Protein AF-A0A811THL6-F1 (afdb_monomer)

Sequence (133 aa):
MNEFARKKFVKDEIEDYAKSMGKSLLENMLEVRKRKGLINFQNWEDCKTAYKKAYRIKVDEIPNLKAGILKSIQKYIALRHKIIYSKYDMTVLNFDKVPPEVPIFVNKEFIEQARDDFIEFMEKLHRETEAVG

Foldseek 3Di:
DDPVVVVVVVLVVLVVVCVVVVHDSVVSVVVVCVVVVHQDPLDPVSVQVVCCVPQVDRLVCQPPQPPCLVVLQNVCSVQVVVLVPVPDQARFSPPPDPPDDDTDTPHPVSVVVSVVSVVSSVVSSVVSRVVRD

Mean predicted aligned error: 11.58 Å

pLDDT: mean 77.55, std 12.77, range [44.12, 95.06]

Solvent-accessible surface area (backbone atoms only — not comparable to full-atom values): 7880 Å² total; per-residue (Å²): 133,57,72,68,61,50,55,50,52,56,50,53,52,45,45,52,56,7,62,78,66,78,42,53,55,67,60,40,54,50,50,56,32,52,75,71,71,47,75,47,79,80,37,72,67,44,38,39,51,47,39,35,71,77,62,68,38,55,73,92,65,57,77,94,59,64,88,61,41,71,62,49,53,54,50,47,55,75,40,41,67,54,61,73,67,48,88,52,77,73,36,60,69,51,80,86,47,84,78,80,60,84,81,43,60,47,35,72,68,51,52,53,49,52,51,52,45,49,52,55,52,50,54,48,53,47,52,59,51,60,77,67,107

Radius of gyration: 18.46 Å; Cα contacts (8 Å, |Δi|>4): 98; chains: 1; bounding box: 40×52×37 Å

Secondary structure (DSSP, 8-state):
--HHHHHHHHHHHHHHHHHHTT--HHHHHHHHHHHTT---TTSHHHHHHHHHHHH---GGG-TTPPTTHHHHHHHHHHHHHHHHT--STTEETTTT-SS-PPP-EE-HHHHHHHHHHHHHHHHHHHHHHHTT-

Organism: NCBI:txid2608793

Structure (mmCIF, N/CA/C/O backbone):
data_AF-A0A811THL6-F1
#
_entry.id   AF-A0A811THL6-F1
#
loop_
_atom_site.group_PDB
_atom_site.id
_atom_site.type_symbol
_atom_site.label_atom_id
_atom_site.label_alt_id
_atom_site.label_comp_id
_atom_site.label_asym_id
_atom_site.label_entity_id
_atom_site.label_seq_id
_atom_site.pdbx_PDB_ins_code
_atom_site.Cartn_x
_atom_site.Cartn_y
_atom_site.Cartn_z
_atom_site.occupancy
_atom_site.B_iso_or_equiv
_atom_site.auth_seq_id
_atom_site.auth_comp_id
_atom_site.auth_asym_id
_atom_site.auth_atom_id
_atom_site.pdbx_PDB_model_num
ATOM 1 N N . MET A 1 1 ? 1.009 37.546 -13.304 1.00 55.75 1 MET A N 1
ATOM 2 C CA . MET A 1 1 ? 1.705 36.345 -13.826 1.00 55.75 1 MET A CA 1
ATOM 3 C C . MET A 1 1 ? 0.647 35.276 -14.068 1.00 55.75 1 MET A C 1
ATOM 5 O O . MET A 1 1 ? -0.096 35.003 -13.133 1.00 55.75 1 MET A O 1
ATOM 9 N N . ASN A 1 2 ? 0.487 34.759 -15.292 1.00 65.44 2 ASN A N 1
ATOM 10 C CA . ASN A 1 2 ? -0.573 33.773 -15.561 1.00 65.44 2 ASN A CA 1
ATOM 11 C C . ASN A 1 2 ? -0.223 32.394 -14.958 1.00 65.44 2 ASN A C 1
ATOM 13 O O . ASN A 1 2 ? 0.938 32.114 -14.646 1.00 65.44 2 ASN A O 1
ATOM 17 N N . GLU A 1 3 ? -1.227 31.534 -14.786 1.00 48.00 3 GLU A N 1
ATOM 18 C CA . GLU A 1 3 ? -1.086 30.218 -14.147 1.00 48.00 3 GLU A CA 1
ATOM 19 C C . GLU A 1 3 ? -0.081 29.291 -14.862 1.00 48.00 3 GLU A C 1
ATOM 21 O O . GLU A 1 3 ? 0.667 28.558 -14.211 1.00 48.00 3 GLU A O 1
ATOM 26 N N . PHE A 1 4 ? 0.000 29.365 -16.193 1.00 44.12 4 PHE A N 1
ATOM 27 C CA . PHE A 1 4 ? 0.928 28.577 -17.009 1.00 44.12 4 PHE A CA 1
ATOM 28 C C . PHE A 1 4 ? 2.383 29.017 -16.825 1.00 44.12 4 PHE A C 1
ATOM 30 O O . PHE A 1 4 ? 3.269 28.173 -16.690 1.00 44.12 4 PHE A O 1
ATOM 37 N N . ALA A 1 5 ? 2.630 30.325 -16.741 1.00 47.69 5 ALA A N 1
ATOM 38 C CA . ALA A 1 5 ? 3.953 30.872 -16.454 1.00 47.69 5 ALA A CA 1
ATOM 39 C C . ALA A 1 5 ? 4.428 30.473 -15.048 1.00 47.69 5 ALA A C 1
ATOM 41 O O . ALA A 1 5 ? 5.587 30.111 -14.863 1.00 47.69 5 ALA A O 1
ATOM 42 N N . ARG A 1 6 ? 3.509 30.445 -14.072 1.00 54.81 6 ARG A N 1
ATOM 43 C CA . ARG A 1 6 ? 3.804 30.014 -12.698 1.00 54.81 6 ARG A CA 1
ATOM 44 C C . ARG A 1 6 ? 4.117 28.516 -12.611 1.00 54.81 6 ARG A C 1
ATOM 46 O O . ARG A 1 6 ? 5.076 28.144 -11.942 1.00 54.81 6 ARG A O 1
ATOM 53 N N . LYS A 1 7 ? 3.351 27.658 -13.302 1.00 59.31 7 LYS A N 1
ATOM 54 C CA . LYS A 1 7 ? 3.608 26.203 -13.366 1.00 59.31 7 LYS A CA 1
ATOM 55 C C . LYS A 1 7 ? 4.955 25.879 -14.014 1.00 59.31 7 LYS A C 1
ATOM 57 O O . LYS A 1 7 ? 5.640 24.981 -13.536 1.00 59.31 7 LYS A O 1
ATOM 62 N N . LYS A 1 8 ? 5.339 26.615 -15.063 1.00 65.06 8 LYS A N 1
ATOM 63 C CA . LYS A 1 8 ? 6.641 26.458 -15.726 1.00 65.06 8 LYS A CA 1
ATOM 64 C C . LYS A 1 8 ? 7.796 26.847 -14.798 1.00 65.06 8 LYS A C 1
ATOM 66 O O . LYS A 1 8 ? 8.700 26.050 -14.607 1.00 65.06 8 LYS A O 1
ATOM 71 N N . PHE A 1 9 ? 7.688 27.993 -14.127 1.00 64.25 9 PHE A N 1
ATOM 72 C CA . PHE A 1 9 ? 8.714 28.471 -13.196 1.00 64.25 9 PHE A CA 1
ATOM 73 C C . PHE A 1 9 ? 8.957 27.502 -12.029 1.00 64.25 9 PHE A C 1
ATOM 75 O O . PHE A 1 9 ? 10.093 27.174 -11.716 1.00 64.25 9 PHE A O 1
ATOM 82 N N . VAL A 1 10 ? 7.879 26.975 -11.434 1.00 65.19 10 VAL A N 1
ATOM 83 C CA . VAL A 1 10 ? 7.979 25.975 -10.356 1.00 65.19 10 VAL A CA 1
ATOM 84 C C . VAL A 1 10 ? 8.615 24.677 -10.856 1.00 65.19 10 VAL A C 1
ATOM 86 O O . VAL A 1 10 ? 9.349 24.033 -10.116 1.00 65.19 10 VAL A O 1
ATOM 89 N N . LYS A 1 11 ? 8.337 24.266 -12.097 1.00 71.06 11 LYS A N 1
ATOM 90 C CA . LYS A 1 11 ? 8.941 23.065 -12.681 1.00 71.06 11 LYS A CA 1
ATOM 91 C C . LYS A 1 11 ? 10.451 23.241 -12.870 1.00 71.06 11 LYS A C 1
ATOM 93 O O . LYS A 1 11 ? 11.203 22.370 -12.444 1.00 71.06 11 LYS A O 1
ATOM 98 N N . ASP A 1 12 ? 10.860 24.366 -13.449 1.00 75.56 12 ASP A N 1
ATOM 99 C CA . ASP A 1 12 ? 12.264 24.672 -13.735 1.00 75.56 12 ASP A CA 1
ATOM 100 C C . ASP A 1 12 ? 13.078 24.785 -12.424 1.00 75.56 12 ASP A C 1
ATOM 102 O O . ASP A 1 12 ? 14.153 24.202 -12.303 1.00 75.56 12 ASP A O 1
ATOM 106 N N . GLU A 1 13 ? 12.510 25.400 -11.380 1.00 71.75 13 GLU A N 1
ATOM 107 C CA . GLU A 1 13 ? 13.134 25.516 -10.050 1.00 71.75 13 GLU A CA 1
ATOM 108 C C . GLU A 1 13 ? 13.340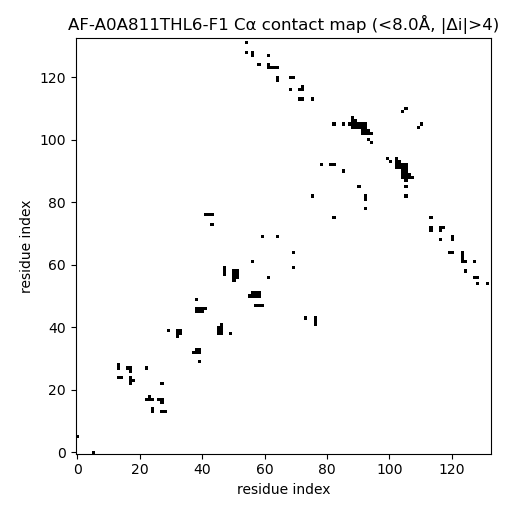 24.148 -9.364 1.00 71.75 13 GLU A C 1
ATOM 110 O O . GLU A 1 13 ? 14.370 23.898 -8.732 1.00 71.75 13 GLU A O 1
ATOM 115 N N . ILE A 1 14 ? 12.384 23.222 -9.512 1.00 65.69 14 ILE A N 1
ATOM 116 C CA . ILE A 1 14 ? 12.504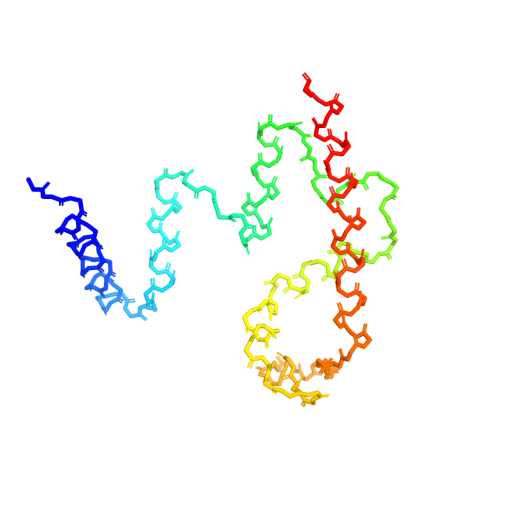 21.858 -8.974 1.00 65.69 14 ILE A CA 1
ATOM 117 C C . ILE A 1 14 ? 13.535 21.045 -9.776 1.00 65.69 14 ILE A C 1
ATOM 119 O O . ILE A 1 14 ? 14.273 20.253 -9.183 1.00 65.69 14 ILE A O 1
ATOM 123 N N . GLU A 1 15 ? 13.599 21.229 -11.099 1.00 72.62 15 GLU A N 1
ATOM 124 C CA . GLU A 1 15 ? 14.595 20.587 -11.969 1.00 72.62 15 GLU A CA 1
ATOM 125 C C . GLU A 1 15 ? 16.021 21.044 -11.639 1.00 72.62 15 GLU A C 1
ATOM 127 O O . GLU A 1 15 ? 16.917 20.202 -11.515 1.00 72.62 15 GLU A O 1
ATOM 132 N N . ASP A 1 16 ? 16.232 22.341 -11.417 1.00 76.25 16 ASP A N 1
ATOM 133 C CA . ASP A 1 16 ? 17.548 22.885 -11.070 1.00 76.25 16 ASP A CA 1
ATOM 134 C C . ASP A 1 16 ? 17.995 22.457 -9.668 1.00 76.25 16 ASP A C 1
ATOM 136 O O . ASP A 1 16 ? 19.135 22.015 -9.490 1.00 76.25 16 ASP A O 1
ATOM 140 N N . TYR A 1 17 ? 17.081 22.451 -8.691 1.00 66.25 17 TYR A N 1
ATOM 141 C CA . TYR A 1 17 ? 17.363 21.896 -7.363 1.00 66.25 17 TYR A CA 1
ATOM 142 C C . TYR A 1 17 ? 17.647 20.381 -7.418 1.00 66.25 17 TYR A C 1
ATOM 144 O O . TYR A 1 17 ? 18.361 19.843 -6.572 1.00 66.25 17 TYR A O 1
ATOM 152 N N . ALA A 1 18 ? 17.079 19.651 -8.391 1.00 68.62 18 ALA A N 1
ATOM 153 C CA . ALA A 1 18 ? 17.280 18.198 -8.526 1.00 68.62 18 ALA A CA 1
ATOM 154 C C . ALA A 1 18 ? 18.669 17.896 -9.067 1.00 68.62 18 ALA A C 1
ATOM 156 O O . ALA A 1 18 ? 19.393 17.076 -8.495 1.00 68.62 18 ALA A O 1
ATOM 157 N N . LYS A 1 19 ? 19.078 18.655 -10.087 1.00 75.06 19 LYS A N 1
ATOM 158 C CA . LYS A 1 19 ? 20.437 18.622 -10.625 1.00 75.06 19 LYS A CA 1
ATOM 159 C C . LYS A 1 19 ? 21.476 18.991 -9.567 1.00 75.06 19 LYS A C 1
ATOM 161 O O . LYS A 1 19 ? 22.471 18.282 -9.455 1.00 75.06 19 LYS A O 1
ATOM 166 N N . SER A 1 20 ? 21.238 20.026 -8.751 1.00 78.06 20 SER A N 1
ATOM 167 C CA . SER A 1 20 ? 22.200 20.444 -7.717 1.00 78.06 20 SER A CA 1
ATOM 168 C C . SER A 1 20 ? 22.379 19.420 -6.590 1.00 78.06 20 SER A C 1
ATOM 170 O O . SER A 1 20 ? 23.413 19.411 -5.930 1.00 78.06 20 SER A O 1
ATOM 172 N N . MET A 1 21 ? 21.382 18.561 -6.361 1.00 69.94 21 MET A N 1
ATOM 173 C CA . MET A 1 21 ? 21.394 17.528 -5.318 1.00 69.94 21 MET A CA 1
ATOM 174 C C . MET A 1 21 ? 21.743 16.128 -5.851 1.00 69.94 21 MET A C 1
ATOM 176 O O . MET A 1 21 ? 21.750 15.177 -5.071 1.00 69.94 21 MET A O 1
ATOM 180 N N . GLY A 1 22 ? 21.981 15.977 -7.162 1.00 75.69 22 GLY A N 1
ATOM 181 C CA . GLY A 1 22 ? 22.213 14.675 -7.802 1.00 75.69 22 GLY A CA 1
ATOM 182 C C . GLY A 1 22 ? 21.015 13.718 -7.727 1.00 75.69 22 GLY A C 1
ATOM 183 O O . GLY A 1 22 ? 21.195 12.506 -7.814 1.00 75.69 22 GLY A O 1
ATOM 184 N N . LYS A 1 23 ? 19.801 14.245 -7.527 1.00 71.50 23 LYS A N 1
ATOM 185 C CA . LYS A 1 23 ? 18.559 13.471 -7.374 1.00 71.50 23 LYS A CA 1
ATOM 186 C C . LYS A 1 23 ? 17.723 13.544 -8.644 1.00 71.50 23 LYS A C 1
ATOM 188 O O . LYS A 1 23 ? 17.779 14.520 -9.390 1.00 71.50 23 LYS A O 1
ATOM 193 N N . SER A 1 24 ? 16.892 12.535 -8.880 1.00 75.75 24 SER A N 1
ATOM 194 C CA . SER A 1 24 ? 15.900 12.600 -9.952 1.00 75.75 24 SER A CA 1
ATOM 195 C C . SER A 1 24 ? 14.837 13.668 -9.659 1.00 75.75 24 SER A C 1
ATOM 197 O O . SER A 1 24 ? 14.511 13.964 -8.505 1.00 75.75 24 SER A O 1
ATOM 199 N N . LEU A 1 25 ? 14.231 14.217 -10.717 1.00 71.81 25 LEU A N 1
ATOM 200 C CA . LEU A 1 25 ? 13.132 15.186 -10.610 1.00 71.81 25 LEU A CA 1
ATOM 201 C C . LEU A 1 25 ? 11.993 14.674 -9.707 1.00 71.81 25 LEU A C 1
ATOM 203 O O . LEU A 1 25 ? 11.409 15.429 -8.929 1.00 71.81 25 LEU A O 1
ATOM 207 N N . LEU A 1 26 ? 11.698 13.373 -9.788 1.00 67.94 26 LEU A N 1
ATOM 208 C CA . LEU A 1 26 ? 10.666 12.721 -8.986 1.00 67.94 26 LEU A CA 1
ATOM 209 C C . LEU A 1 26 ? 11.013 12.717 -7.493 1.00 67.94 26 LEU A C 1
ATOM 211 O O . LEU A 1 26 ? 10.164 13.067 -6.675 1.00 67.94 26 LEU A O 1
ATOM 215 N N . GLU A 1 27 ? 12.242 12.348 -7.131 1.00 65.38 27 GLU A N 1
ATOM 216 C CA . GLU A 1 27 ? 12.694 12.346 -5.733 1.00 65.38 27 GLU A CA 1
ATOM 217 C C . GLU A 1 27 ? 12.623 13.743 -5.126 1.00 65.38 27 GLU A C 1
ATOM 219 O O . GLU A 1 27 ? 12.148 13.914 -4.002 1.00 65.38 27 GLU A O 1
ATOM 224 N N . ASN A 1 28 ? 13.006 14.755 -5.899 1.00 69.06 28 ASN A N 1
ATOM 225 C CA . ASN A 1 28 ? 12.987 16.124 -5.417 1.00 69.06 28 ASN A CA 1
ATOM 226 C C . ASN A 1 28 ? 11.565 16.684 -5.268 1.00 69.06 28 ASN A C 1
ATOM 228 O O . ASN A 1 28 ? 11.256 17.337 -4.271 1.00 69.06 28 ASN A O 1
ATOM 232 N N . MET A 1 29 ? 10.653 16.354 -6.192 1.00 66.38 29 MET A N 1
ATOM 233 C CA . MET A 1 29 ? 9.225 16.664 -6.033 1.00 66.38 29 MET A CA 1
ATOM 234 C C . MET A 1 29 ? 8.632 16.040 -4.763 1.00 66.38 29 MET A C 1
ATOM 236 O O . MET A 1 29 ? 7.808 16.666 -4.091 1.00 66.38 29 MET A O 1
ATOM 240 N N . LEU A 1 30 ? 9.039 14.815 -4.420 1.00 66.31 30 LEU A N 1
ATOM 241 C CA . LEU A 1 30 ? 8.603 14.148 -3.193 1.00 66.31 30 LEU A CA 1
ATOM 242 C C . LEU A 1 30 ? 9.160 14.839 -1.942 1.00 66.31 30 LEU A C 1
ATOM 244 O O . LEU A 1 30 ? 8.430 15.008 -0.965 1.00 66.31 30 LEU A O 1
ATOM 248 N N . GLU A 1 31 ? 10.414 15.287 -1.974 1.00 66.00 31 GLU A N 1
ATOM 249 C CA . GLU A 1 31 ? 11.040 16.001 -0.858 1.00 66.00 31 GLU A CA 1
ATOM 250 C C . GLU A 1 31 ? 10.388 17.370 -0.609 1.00 66.00 31 GLU A C 1
ATOM 252 O O . GLU A 1 31 ? 10.033 17.700 0.527 1.00 66.00 31 GLU A O 1
ATOM 257 N N . VAL A 1 32 ? 10.125 18.134 -1.675 1.00 67.25 32 VAL A N 1
ATOM 258 C CA . VAL A 1 32 ? 9.397 19.411 -1.599 1.00 67.25 32 VAL A CA 1
ATOM 259 C C . VAL A 1 32 ? 7.981 19.210 -1.049 1.00 67.25 32 VAL A C 1
ATOM 261 O O . VAL A 1 32 ? 7.522 20.005 -0.227 1.00 67.25 32 VAL A O 1
ATOM 264 N N . ARG A 1 33 ? 7.288 18.134 -1.450 1.00 65.50 33 ARG A N 1
ATOM 265 C CA . ARG A 1 33 ? 5.968 17.783 -0.896 1.00 65.50 33 ARG A CA 1
ATOM 266 C C . ARG A 1 33 ? 6.035 17.499 0.602 1.00 65.50 33 ARG A C 1
ATOM 268 O O . ARG A 1 33 ? 5.252 18.088 1.347 1.00 65.50 33 ARG A O 1
ATOM 275 N N . LYS A 1 34 ? 7.000 16.686 1.047 1.00 65.94 34 LYS A N 1
ATOM 276 C CA . LYS A 1 34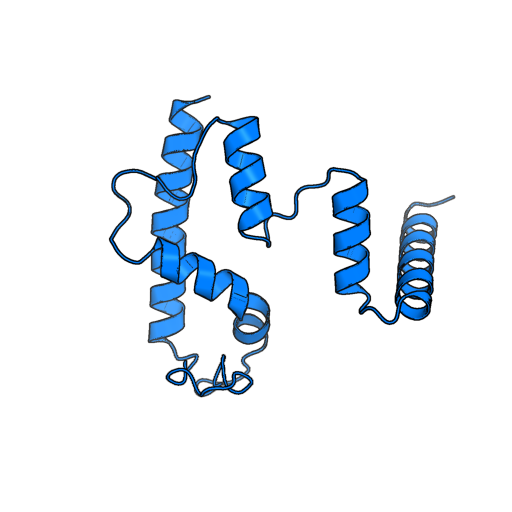 ? 7.200 16.377 2.473 1.00 65.94 34 LYS A CA 1
ATOM 277 C C . LYS A 1 34 ? 7.439 17.636 3.307 1.00 65.94 34 LYS A C 1
ATOM 279 O O . LYS A 1 34 ? 6.797 17.797 4.341 1.00 65.94 34 LYS A O 1
ATOM 284 N N . ARG A 1 35 ? 8.282 18.566 2.837 1.00 67.06 35 ARG A N 1
ATOM 285 C CA . ARG A 1 35 ? 8.539 19.846 3.533 1.00 67.06 35 ARG A CA 1
ATOM 286 C C . ARG A 1 35 ? 7.288 20.719 3.670 1.00 67.06 35 ARG A C 1
ATOM 288 O O . ARG A 1 35 ? 7.154 21.430 4.657 1.00 67.06 35 ARG A O 1
ATOM 295 N N . LYS A 1 36 ? 6.360 20.647 2.712 1.00 68.56 36 LYS A N 1
ATOM 296 C CA . LYS A 1 36 ? 5.079 21.376 2.746 1.00 68.56 36 LYS A CA 1
ATOM 297 C C . LYS A 1 36 ? 3.978 20.658 3.539 1.00 68.56 36 LYS A C 1
ATOM 299 O O . LYS A 1 36 ? 2.844 21.122 3.533 1.00 68.56 36 LYS A O 1
ATOM 304 N N . GLY A 1 37 ? 4.279 19.525 4.180 1.00 63.72 37 GLY A N 1
ATOM 305 C CA . GLY A 1 37 ? 3.277 18.705 4.868 1.00 63.72 37 GLY A CA 1
ATOM 306 C C . GLY A 1 37 ? 2.279 18.030 3.921 1.00 63.72 37 GLY A C 1
ATOM 307 O O . GLY A 1 37 ? 1.229 17.570 4.365 1.00 63.72 37 GLY A O 1
ATOM 308 N N . LEU A 1 38 ? 2.583 17.967 2.620 1.00 73.81 38 LEU A N 1
ATOM 309 C CA . LEU A 1 38 ? 1.730 17.313 1.636 1.00 73.81 38 LEU A CA 1
ATOM 310 C C . LEU A 1 38 ? 1.947 15.800 1.705 1.00 73.81 38 LEU A C 1
ATOM 312 O O . LEU A 1 38 ? 3.056 15.310 1.487 1.00 73.81 38 LEU A O 1
ATOM 316 N N . ILE A 1 39 ? 0.869 15.068 1.979 1.00 75.94 39 ILE A N 1
ATOM 317 C CA . ILE A 1 39 ? 0.864 13.604 2.043 1.00 75.94 39 ILE A CA 1
ATOM 318 C C . ILE A 1 39 ? 0.990 13.029 0.627 1.00 75.94 39 ILE A C 1
ATOM 320 O O . ILE A 1 39 ? 0.241 13.406 -0.277 1.00 75.94 39 ILE A O 1
ATOM 324 N N . ASN A 1 40 ? 1.912 12.085 0.428 1.00 80.81 40 ASN A N 1
ATOM 325 C CA . ASN A 1 40 ? 1.987 11.307 -0.803 1.00 80.81 40 ASN A CA 1
ATOM 326 C C . ASN A 1 40 ? 1.226 9.982 -0.657 1.00 80.81 40 ASN A C 1
ATOM 328 O O . ASN A 1 40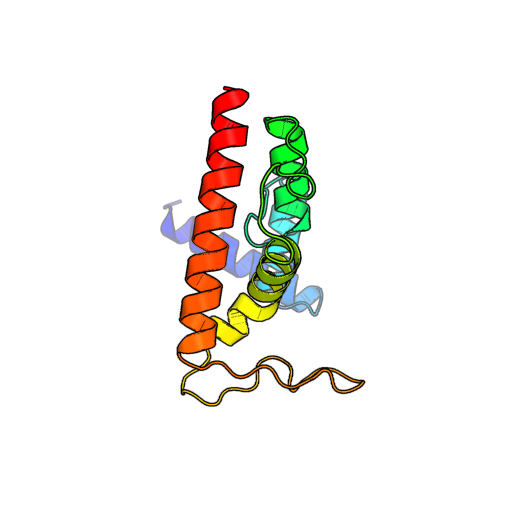 ? 1.776 8.997 -0.172 1.00 80.81 40 ASN A O 1
ATOM 332 N N . PHE A 1 41 ? 0.001 9.917 -1.179 1.00 79.50 41 PHE A N 1
ATOM 333 C CA . PHE A 1 41 ? -0.806 8.691 -1.140 1.00 79.50 41 PHE A CA 1
ATOM 334 C C . PHE A 1 41 ? -0.270 7.534 -2.007 1.00 79.50 41 PHE A C 1
ATOM 336 O O . PHE A 1 41 ? -0.789 6.427 -1.968 1.00 79.50 41 PHE A O 1
ATOM 343 N N . GLN A 1 42 ? 0.796 7.753 -2.784 1.00 79.62 42 GLN A N 1
ATOM 344 C CA . GLN A 1 42 ? 1.504 6.669 -3.476 1.00 79.62 42 GLN A CA 1
ATOM 345 C C . GLN A 1 42 ? 2.612 6.037 -2.621 1.00 79.62 42 GLN A C 1
ATOM 347 O O . GLN A 1 42 ? 3.287 5.114 -3.078 1.00 79.62 42 GLN A O 1
ATOM 352 N N . ASN A 1 43 ? 2.870 6.567 -1.423 1.00 85.06 43 ASN A N 1
ATOM 353 C CA . ASN A 1 43 ? 3.804 6.001 -0.463 1.00 85.06 43 ASN A CA 1
ATOM 354 C C . ASN A 1 43 ? 3.017 5.361 0.687 1.00 85.06 43 ASN A C 1
ATOM 356 O O . ASN A 1 43 ? 2.150 5.990 1.291 1.00 85.06 43 ASN A O 1
ATOM 360 N N . TRP A 1 44 ? 3.334 4.101 0.981 1.00 88.56 44 TRP A N 1
ATOM 361 C CA . TRP A 1 44 ? 2.635 3.319 1.997 1.00 88.56 44 TRP A CA 1
ATOM 362 C C . TRP A 1 44 ? 2.742 3.923 3.407 1.00 88.56 44 TRP A C 1
ATOM 364 O O . TRP A 1 44 ? 1.747 4.014 4.123 1.00 88.56 44 TRP A O 1
ATOM 374 N N . GLU A 1 45 ? 3.929 4.385 3.801 1.00 88.00 45 GLU A N 1
ATOM 375 C CA . GLU A 1 45 ? 4.165 4.975 5.125 1.00 88.00 45 GLU A CA 1
ATOM 376 C C . GLU A 1 45 ? 3.451 6.321 5.290 1.00 88.00 45 GLU A C 1
ATOM 378 O O . GLU A 1 45 ? 2.843 6.586 6.334 1.00 88.00 45 GLU A O 1
ATOM 383 N N . ASP A 1 46 ? 3.460 7.147 4.243 1.00 86.31 46 ASP A N 1
ATOM 384 C CA . ASP A 1 46 ? 2.734 8.418 4.232 1.00 86.31 46 ASP A CA 1
ATOM 385 C C . ASP A 1 46 ? 1.215 8.172 4.319 1.00 86.31 46 ASP A C 1
ATOM 387 O O . ASP A 1 46 ? 0.536 8.856 5.087 1.00 86.31 46 ASP A O 1
ATOM 391 N N . CYS A 1 47 ? 0.683 7.153 3.624 1.00 87.75 47 CYS A N 1
ATOM 392 C CA . CYS A 1 47 ? -0.723 6.741 3.751 1.00 87.75 47 CYS A CA 1
ATOM 393 C C . CYS A 1 47 ? -1.070 6.331 5.181 1.00 87.75 47 CYS A C 1
ATOM 395 O O . CYS A 1 47 ? -2.005 6.880 5.762 1.00 87.75 47 CYS A O 1
ATOM 397 N N . LYS A 1 48 ? -0.307 5.402 5.774 1.00 90.75 48 LYS A N 1
ATOM 398 C CA . LYS A 1 48 ? -0.523 4.969 7.165 1.00 90.75 48 LYS A CA 1
ATOM 399 C C . LYS A 1 48 ? -0.544 6.158 8.117 1.00 90.75 48 LYS A C 1
ATOM 401 O O . LYS A 1 48 ? -1.429 6.271 8.961 1.00 90.75 48 LYS A O 1
ATOM 406 N N . THR A 1 49 ? 0.422 7.060 7.958 1.00 88.25 49 THR A N 1
ATOM 407 C CA . THR A 1 49 ? 0.537 8.259 8.792 1.00 88.25 49 THR A CA 1
ATOM 408 C C . THR A 1 49 ? -0.683 9.163 8.639 1.00 88.25 49 THR A C 1
ATOM 410 O O . THR A 1 49 ? -1.199 9.660 9.640 1.00 88.25 49 THR A O 1
ATOM 413 N N . ALA A 1 50 ? -1.160 9.363 7.410 1.00 88.31 50 ALA A N 1
ATOM 414 C CA . ALA A 1 50 ? -2.332 10.177 7.121 1.00 88.31 50 ALA A CA 1
ATOM 415 C C . ALA A 1 50 ? -3.601 9.610 7.764 1.00 88.31 50 ALA A C 1
ATOM 417 O O . ALA A 1 50 ? -4.258 10.318 8.524 1.00 88.31 50 ALA A O 1
ATOM 418 N N . TYR A 1 51 ? -3.899 8.330 7.531 1.00 90.25 51 TYR A N 1
ATOM 419 C CA . TYR A 1 51 ? -5.091 7.680 8.084 1.00 90.25 51 TYR A CA 1
ATOM 420 C C . TYR A 1 51 ? -5.056 7.604 9.612 1.00 90.25 51 TYR A C 1
ATOM 422 O O . TYR A 1 51 ? -6.058 7.896 10.266 1.00 90.25 51 TYR A O 1
ATOM 430 N N . LYS A 1 52 ? -3.885 7.338 10.202 1.00 90.75 52 LYS A N 1
ATOM 431 C CA . LYS A 1 52 ? -3.720 7.355 11.659 1.00 90.75 52 LYS A CA 1
ATOM 432 C C . LYS A 1 52 ? -3.965 8.743 12.251 1.00 90.75 52 LYS A C 1
ATOM 434 O O . LYS A 1 52 ? -4.575 8.850 13.310 1.00 90.75 52 LYS A O 1
ATOM 439 N N . LYS A 1 53 ? -3.486 9.809 11.604 1.00 87.69 53 LYS A N 1
ATOM 440 C CA . LYS A 1 53 ? -3.661 11.183 12.106 1.00 87.69 53 LYS A CA 1
ATOM 441 C C . LYS A 1 53 ? -5.078 11.712 11.896 1.00 87.69 53 LYS A C 1
ATOM 443 O O . LYS A 1 53 ? -5.598 12.360 12.796 1.00 87.69 53 LYS A O 1
ATOM 448 N N . ALA A 1 54 ? -5.669 11.457 10.732 1.00 87.06 54 ALA A N 1
ATOM 449 C CA . ALA A 1 54 ? -6.971 12.004 10.359 1.00 87.06 54 ALA A CA 1
ATOM 450 C C . ALA A 1 54 ? -8.137 11.210 10.964 1.00 87.06 54 ALA A C 1
ATOM 452 O O . ALA A 1 54 ? -9.074 11.811 11.475 1.00 87.06 54 ALA A O 1
ATOM 453 N N . TYR A 1 55 ? -8.045 9.877 10.959 1.00 87.94 55 TYR A N 1
ATOM 454 C CA . TYR A 1 55 ? -9.156 8.986 11.310 1.00 87.94 55 TYR A CA 1
ATOM 455 C C . TYR A 1 55 ? -8.832 8.034 12.469 1.00 87.94 55 TYR A C 1
ATOM 457 O O . TYR A 1 55 ? -9.659 7.218 12.844 1.00 87.94 55 TYR A O 1
ATOM 465 N N . ARG A 1 56 ? -7.621 8.089 13.049 1.00 90.75 56 ARG A N 1
ATOM 466 C CA . ARG A 1 56 ? -7.144 7.116 14.062 1.00 90.75 56 ARG A CA 1
ATOM 467 C C . ARG A 1 56 ? -7.148 5.660 13.576 1.00 90.75 56 ARG A C 1
ATOM 469 O O . ARG A 1 56 ? -7.017 4.745 14.384 1.00 90.75 56 ARG A O 1
ATOM 476 N N . ILE A 1 57 ? -7.201 5.456 12.262 1.00 91.81 57 ILE A N 1
ATOM 477 C CA . ILE A 1 57 ? -7.182 4.137 11.631 1.00 91.81 57 ILE A CA 1
ATOM 478 C C . ILE A 1 57 ? -5.737 3.685 11.460 1.00 91.81 57 ILE A C 1
ATOM 480 O O . ILE A 1 57 ? -4.898 4.392 10.893 1.00 91.81 57 ILE A O 1
ATOM 484 N N . LYS A 1 58 ? -5.452 2.473 11.924 1.00 90.56 58 LYS A N 1
ATOM 485 C CA . LYS A 1 58 ? -4.206 1.772 11.630 1.00 90.56 58 LYS A CA 1
ATOM 486 C C . LYS A 1 58 ? -4.421 0.887 10.408 1.00 90.56 58 LYS A C 1
ATOM 488 O O . LYS A 1 58 ? -5.037 -0.167 10.488 1.00 90.56 58 LYS A O 1
ATOM 493 N N . VAL A 1 59 ? -3.933 1.347 9.262 1.00 87.38 59 VAL A N 1
ATOM 494 C CA . VAL A 1 59 ? -4.138 0.698 7.951 1.00 87.38 59 VAL A CA 1
ATOM 495 C C . VAL A 1 59 ? -3.523 -0.713 7.887 1.00 87.38 59 VAL A C 1
ATOM 497 O O . VAL A 1 59 ? -3.911 -1.539 7.069 1.00 87.38 59 VAL A O 1
ATOM 500 N N . ASP A 1 60 ? -2.558 -1.005 8.753 1.00 87.00 60 ASP A N 1
ATOM 501 C CA . ASP A 1 60 ? -1.943 -2.318 8.947 1.00 87.00 60 ASP A CA 1
ATOM 502 C C . ASP A 1 60 ? -2.743 -3.267 9.855 1.00 87.00 60 ASP A C 1
ATOM 504 O O . ASP A 1 60 ? -2.452 -4.460 9.885 1.00 87.00 60 ASP A O 1
ATOM 508 N N . GLU A 1 61 ? -3.768 -2.764 10.542 1.00 89.06 61 GLU A N 1
ATOM 509 C CA . GLU A 1 61 ? -4.626 -3.514 11.467 1.00 89.06 61 GLU A CA 1
ATOM 510 C C . GLU A 1 61 ? -6.104 -3.497 11.015 1.00 89.06 61 GLU A C 1
ATOM 512 O O . GLU A 1 61 ? -7.006 -3.605 11.842 1.00 89.06 61 GLU A O 1
ATOM 517 N N . ILE A 1 62 ? -6.375 -3.360 9.706 1.00 88.88 62 ILE A N 1
ATOM 518 C CA . ILE A 1 62 ? -7.750 -3.366 9.177 1.00 88.88 62 ILE A CA 1
ATOM 519 C C . ILE A 1 62 ? -8.425 -4.715 9.494 1.00 88.88 62 ILE A C 1
ATOM 521 O O . ILE A 1 62 ? -7.919 -5.768 9.082 1.00 88.88 62 ILE A O 1
ATOM 525 N N . PRO A 1 63 ? -9.575 -4.715 10.191 1.00 86.12 63 PRO A N 1
ATOM 526 C CA . PRO A 1 63 ? -10.248 -5.941 10.590 1.00 86.12 63 PRO A CA 1
ATOM 527 C C . PRO A 1 63 ? -10.841 -6.681 9.386 1.00 86.12 63 PRO A C 1
ATOM 529 O O . PRO A 1 63 ? -11.310 -6.087 8.416 1.00 86.12 63 PRO A O 1
ATOM 532 N N . ASN A 1 64 ? -10.878 -8.014 9.475 1.00 86.38 64 ASN A N 1
ATOM 533 C CA . ASN A 1 64 ? -11.463 -8.899 8.459 1.00 86.38 64 ASN A CA 1
ATOM 534 C C . ASN A 1 64 ? -10.868 -8.741 7.046 1.00 86.38 64 ASN A C 1
ATOM 536 O O . ASN A 1 64 ? -11.555 -9.024 6.062 1.00 86.38 64 ASN A O 1
ATOM 540 N N . LEU A 1 65 ? -9.619 -8.281 6.938 1.00 90.06 65 LEU A N 1
ATOM 541 C CA . LEU A 1 65 ? -8.868 -8.306 5.688 1.00 90.06 65 LEU A CA 1
ATOM 542 C C . LEU A 1 65 ? -8.292 -9.710 5.475 1.00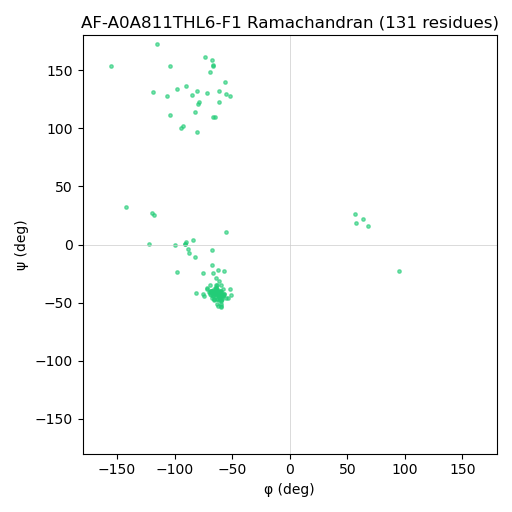 90.06 65 LEU A C 1
ATOM 544 O O . LEU A 1 65 ? -7.682 -10.277 6.389 1.00 90.06 65 LEU A O 1
ATOM 548 N N . LYS A 1 66 ? -8.463 -10.281 4.278 1.00 88.56 66 LYS A N 1
ATOM 549 C CA . LYS A 1 66 ? -7.910 -11.603 3.967 1.00 88.56 66 LYS A CA 1
ATOM 550 C C . LYS A 1 66 ? -6.395 -11.640 4.193 1.00 88.56 66 LYS A C 1
ATOM 552 O O . LYS A 1 66 ? -5.650 -10.712 3.858 1.00 88.56 66 LYS A O 1
ATOM 557 N N . ALA A 1 67 ? -5.932 -12.755 4.757 1.00 85.94 67 ALA A N 1
ATOM 558 C CA . ALA A 1 67 ? -4.522 -12.963 5.049 1.00 85.94 67 ALA A CA 1
ATOM 559 C C . ALA A 1 67 ? -3.671 -12.793 3.780 1.00 85.94 67 ALA A C 1
ATOM 561 O O . ALA A 1 67 ? -3.941 -13.397 2.745 1.00 85.94 67 ALA A O 1
ATOM 562 N N . GLY A 1 68 ? -2.625 -11.972 3.872 1.00 87.25 68 GLY A N 1
ATOM 563 C CA . GLY A 1 68 ? -1.687 -11.735 2.775 1.00 87.25 68 GLY A CA 1
ATOM 564 C C . GLY A 1 68 ? -1.989 -10.512 1.906 1.00 87.25 68 GLY A C 1
ATOM 565 O O . GLY A 1 68 ? -1.030 -9.959 1.370 1.00 87.25 68 GLY A O 1
ATOM 566 N N . ILE A 1 69 ? -3.232 -10.006 1.855 1.00 92.38 69 ILE A N 1
ATOM 567 C CA . ILE A 1 69 ? -3.574 -8.830 1.027 1.00 92.38 69 ILE A CA 1
ATOM 568 C C . ILE A 1 69 ? -2.716 -7.624 1.396 1.00 92.38 69 ILE A C 1
ATOM 570 O O . ILE A 1 69 ? -2.169 -6.970 0.518 1.00 92.38 69 ILE A O 1
ATOM 574 N N . LEU A 1 70 ? -2.493 -7.369 2.687 1.00 91.38 70 LEU A N 1
ATOM 575 C CA . LEU A 1 70 ? -1.654 -6.248 3.116 1.00 91.38 70 LEU A CA 1
ATOM 576 C C . LEU A 1 70 ? -0.235 -6.310 2.519 1.00 91.38 70 LEU A C 1
ATOM 578 O O . LEU A 1 70 ? 0.299 -5.303 2.052 1.00 91.38 70 LEU A O 1
ATOM 582 N N . LYS A 1 71 ? 0.366 -7.508 2.497 1.00 90.81 71 LYS A N 1
ATOM 583 C CA . LYS A 1 71 ? 1.690 -7.727 1.895 1.00 90.81 71 LYS A CA 1
ATOM 584 C C . LYS A 1 71 ? 1.630 -7.562 0.377 1.00 90.81 71 LYS A C 1
ATOM 586 O O . LYS A 1 71 ? 2.538 -6.960 -0.196 1.00 90.81 71 LYS A O 1
ATOM 591 N N . SER A 1 72 ? 0.567 -8.051 -0.262 1.00 91.94 72 SER A N 1
ATOM 592 C CA . SER A 1 72 ? 0.326 -7.871 -1.695 1.00 91.94 72 SER A CA 1
ATOM 593 C C . SER A 1 72 ? 0.220 -6.392 -2.073 1.00 91.94 72 SER A C 1
ATOM 595 O O . SER A 1 72 ? 0.949 -5.940 -2.950 1.00 91.94 72 SER A O 1
ATOM 597 N N . ILE A 1 73 ? -0.576 -5.598 -1.353 1.00 91.31 73 ILE A N 1
ATOM 598 C CA . ILE A 1 73 ? -0.743 -4.156 -1.598 1.00 91.31 73 ILE A CA 1
ATOM 599 C C . ILE A 1 73 ? 0.586 -3.411 -1.473 1.00 91.31 73 ILE A C 1
ATOM 601 O O . ILE A 1 73 ? 0.959 -2.648 -2.367 1.00 91.31 73 ILE A O 1
ATOM 605 N N . GLN A 1 74 ? 1.349 -3.670 -0.406 1.00 90.56 74 GLN A N 1
ATOM 606 C CA . GLN A 1 74 ? 2.683 -3.082 -0.230 1.00 90.56 74 GLN A CA 1
ATOM 607 C C . GLN A 1 74 ? 3.612 -3.433 -1.399 1.00 90.56 74 GLN A C 1
ATOM 609 O O . GLN A 1 74 ? 4.300 -2.561 -1.939 1.00 90.56 74 GLN A O 1
ATOM 614 N N . LYS A 1 75 ? 3.589 -4.699 -1.833 1.00 88.62 75 LYS A N 1
ATOM 615 C CA . LYS A 1 75 ? 4.342 -5.182 -2.992 1.00 88.62 75 LYS A CA 1
ATOM 616 C C . LYS A 1 75 ? 3.912 -4.471 -4.280 1.00 88.62 75 LYS A C 1
ATOM 618 O O . LYS A 1 75 ? 4.779 -4.011 -5.022 1.00 88.62 75 LYS A O 1
ATOM 623 N N . TYR A 1 76 ? 2.614 -4.321 -4.540 1.00 89.50 76 TYR A N 1
ATOM 624 C CA . TYR A 1 76 ? 2.115 -3.636 -5.736 1.00 89.50 76 TYR A CA 1
ATOM 625 C C . TYR A 1 76 ? 2.495 -2.153 -5.747 1.00 89.50 76 TYR A C 1
ATOM 627 O O . TYR A 1 76 ? 2.963 -1.655 -6.767 1.00 89.50 76 TYR A O 1
ATOM 635 N N . ILE A 1 77 ? 2.389 -1.452 -4.613 1.00 87.31 77 ILE A N 1
ATOM 636 C CA . ILE A 1 77 ? 2.798 -0.041 -4.494 1.00 87.31 77 ILE A CA 1
ATOM 637 C C . ILE A 1 77 ? 4.298 0.129 -4.777 1.00 87.31 77 ILE A C 1
ATOM 639 O O . ILE A 1 77 ? 4.698 1.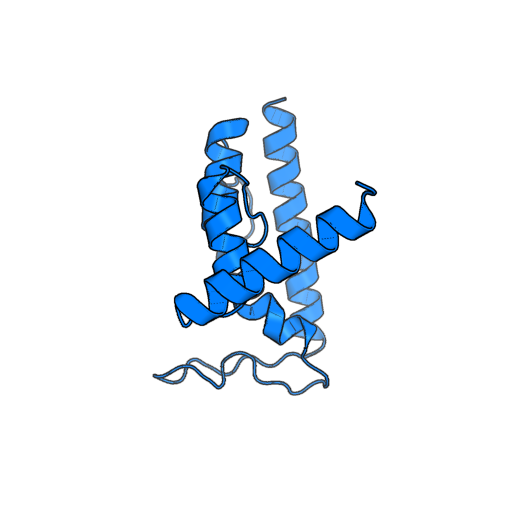079 -5.466 1.00 87.31 77 ILE A O 1
ATOM 643 N N . ALA A 1 78 ? 5.127 -0.793 -4.275 1.00 84.56 78 ALA A N 1
ATOM 644 C CA . ALA A 1 78 ? 6.567 -0.798 -4.522 1.00 84.56 78 ALA A CA 1
ATOM 645 C C . ALA A 1 78 ? 6.898 -1.052 -6.002 1.00 84.56 78 ALA A C 1
ATOM 647 O O . ALA A 1 78 ? 7.792 -0.414 -6.556 1.00 84.56 78 ALA A O 1
ATOM 648 N N . LEU A 1 79 ? 6.144 -1.936 -6.661 1.00 81.75 79 LEU A N 1
ATOM 649 C CA . LEU A 1 79 ? 6.348 -2.310 -8.062 1.00 81.75 79 LEU A CA 1
ATOM 650 C C . LEU A 1 79 ? 5.551 -1.450 -9.058 1.00 81.75 79 LEU A C 1
ATOM 652 O O . LEU A 1 79 ? 5.674 -1.664 -10.261 1.00 81.75 79 LEU A O 1
ATOM 656 N N . ARG A 1 80 ? 4.775 -0.455 -8.598 1.00 80.19 80 ARG A N 1
ATOM 657 C CA . ARG A 1 80 ? 3.765 0.259 -9.408 1.00 80.19 80 ARG A CA 1
ATOM 658 C C . ARG A 1 80 ? 4.279 0.783 -10.746 1.00 80.19 80 ARG A C 1
ATOM 660 O O . ARG A 1 80 ? 3.621 0.622 -11.764 1.00 80.19 80 ARG A O 1
ATOM 667 N N . HIS A 1 81 ? 5.473 1.375 -10.757 1.00 74.00 81 HIS A N 1
ATOM 668 C CA . HIS A 1 81 ? 6.061 1.929 -11.978 1.00 74.00 81 HIS A CA 1
ATOM 669 C C . HIS A 1 81 ? 6.372 0.817 -12.976 1.00 74.00 81 HIS A C 1
ATOM 671 O O . HIS A 1 81 ? 6.062 0.935 -14.153 1.00 74.00 81 HIS A O 1
ATOM 677 N N . LYS A 1 82 ? 6.911 -0.302 -12.494 1.00 75.44 82 LYS A N 1
ATOM 678 C CA . LYS A 1 82 ? 7.244 -1.456 -13.329 1.00 75.44 82 LYS A CA 1
ATOM 679 C C . LYS A 1 82 ? 5.993 -2.163 -13.853 1.00 75.44 82 LYS A C 1
ATOM 681 O O . LYS A 1 82 ? 5.998 -2.609 -14.992 1.00 75.44 82 LYS A O 1
ATOM 686 N N . ILE A 1 83 ? 4.918 -2.200 -13.060 1.00 74.69 83 ILE A N 1
ATOM 687 C CA . ILE A 1 83 ? 3.606 -2.707 -13.489 1.00 74.69 83 ILE A CA 1
ATOM 688 C C . ILE A 1 83 ? 3.055 -1.839 -14.631 1.00 74.69 83 ILE A C 1
ATOM 690 O O . ILE A 1 83 ? 2.729 -2.367 -15.689 1.00 74.69 83 ILE A O 1
ATOM 694 N N . ILE A 1 84 ? 3.025 -0.510 -14.465 1.00 69.25 84 ILE A N 1
ATOM 695 C CA . ILE A 1 84 ? 2.477 0.428 -15.465 1.00 69.25 84 ILE A CA 1
ATOM 696 C C . ILE A 1 84 ? 3.271 0.408 -16.781 1.00 69.25 84 ILE A C 1
ATOM 698 O O . ILE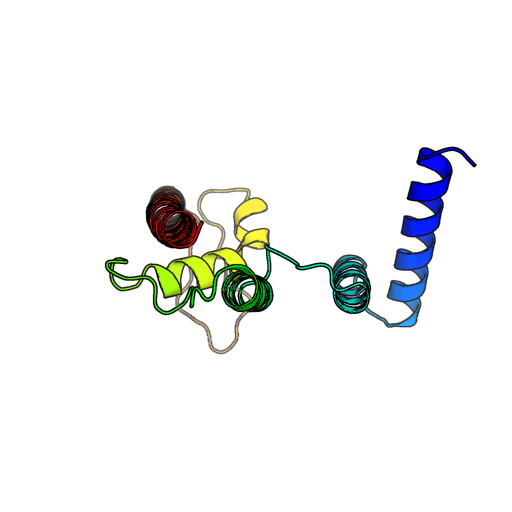 A 1 84 ? 2.684 0.525 -17.853 1.00 69.25 84 ILE A O 1
ATOM 702 N N . TYR A 1 85 ? 4.598 0.270 -16.713 1.00 64.06 85 TYR A N 1
ATOM 703 C CA . TYR A 1 85 ? 5.464 0.266 -17.898 1.00 64.06 85 TYR A CA 1
ATOM 704 C C . TYR A 1 85 ? 5.716 -1.128 -18.490 1.00 64.06 85 TYR A C 1
ATOM 706 O O . TYR A 1 85 ? 6.439 -1.236 -19.485 1.00 64.06 85 TYR A O 1
ATOM 714 N N . SER A 1 86 ? 5.139 -2.190 -17.920 1.00 65.38 86 SER A N 1
ATOM 715 C CA . SER A 1 86 ? 5.243 -3.530 -18.497 1.00 65.38 86 SER A CA 1
ATOM 716 C C . SER A 1 86 ? 4.493 -3.568 -19.832 1.00 65.38 86 SER A C 1
ATOM 718 O O . SER A 1 86 ? 3.276 -3.424 -19.893 1.00 65.38 86 SER A O 1
ATOM 720 N N . LYS A 1 87 ? 5.238 -3.666 -20.940 1.00 58.84 87 LYS A N 1
ATOM 721 C CA . LYS A 1 87 ? 4.659 -3.615 -22.293 1.00 58.84 87 LYS A CA 1
ATOM 722 C C . LYS A 1 87 ? 4.197 -4.970 -22.832 1.00 58.84 87 LYS A C 1
ATOM 724 O O . LYS A 1 87 ? 3.574 -4.982 -23.883 1.00 58.84 87 LYS A O 1
ATOM 729 N N . TYR A 1 88 ? 4.477 -6.081 -22.151 1.00 50.81 88 TYR A N 1
ATOM 730 C CA . TYR A 1 88 ? 4.167 -7.429 -22.638 1.00 50.81 88 TYR A CA 1
ATOM 731 C C . TYR A 1 88 ? 4.027 -8.430 -21.480 1.00 50.81 88 TYR A C 1
ATOM 733 O O . TYR A 1 88 ? 4.689 -8.264 -20.449 1.00 50.81 88 TYR A O 1
ATOM 741 N N . ASP A 1 89 ? 3.241 -9.489 -21.716 1.00 55.47 89 ASP A N 1
ATOM 742 C CA . ASP A 1 89 ? 2.852 -10.606 -20.823 1.00 55.47 89 ASP A CA 1
ATOM 743 C C . ASP A 1 89 ? 4.006 -11.419 -20.177 1.00 55.47 89 ASP A C 1
ATOM 745 O O . ASP A 1 89 ? 3.773 -12.473 -19.591 1.00 55.47 89 ASP A O 1
ATOM 749 N N . MET A 1 90 ? 5.263 -10.965 -20.264 1.00 55.94 90 MET A N 1
ATOM 750 C CA . MET A 1 90 ? 6.442 -11.631 -19.683 1.00 55.94 90 MET A CA 1
ATOM 751 C C . MET A 1 90 ? 7.479 -10.656 -19.094 1.00 55.94 90 MET A C 1
ATOM 753 O O . MET A 1 90 ? 8.681 -10.918 -19.108 1.00 55.94 90 MET A O 1
ATOM 757 N N . THR A 1 91 ? 7.047 -9.511 -18.559 1.00 63.91 91 THR A N 1
ATOM 758 C CA . THR A 1 91 ? 7.975 -8.597 -17.864 1.00 63.91 91 THR A CA 1
ATOM 759 C C . THR A 1 91 ? 8.273 -9.109 -16.450 1.00 63.91 91 THR A C 1
ATOM 761 O O . THR A 1 91 ? 7.351 -9.262 -15.647 1.00 63.91 91 THR A O 1
ATOM 764 N N . VAL A 1 92 ? 9.551 -9.339 -16.123 1.00 66.88 92 VAL A N 1
ATOM 765 C CA . VAL A 1 92 ? 10.002 -9.675 -14.758 1.00 66.88 92 VAL A CA 1
ATOM 766 C C . VAL A 1 92 ? 10.148 -8.392 -13.936 1.00 66.88 92 VAL A C 1
ATOM 768 O O . VAL A 1 92 ? 11.009 -7.557 -14.209 1.00 66.88 92 VAL A O 1
ATOM 771 N N . LEU A 1 93 ? 9.312 -8.223 -12.911 1.00 70.75 93 LEU A N 1
ATOM 772 C CA . LEU A 1 93 ? 9.221 -6.986 -12.125 1.00 70.75 93 LEU A CA 1
ATOM 773 C C . LEU A 1 93 ? 10.376 -6.773 -11.135 1.00 70.75 93 LEU A C 1
ATOM 775 O O . LEU A 1 93 ? 10.642 -5.643 -10.732 1.00 70.75 93 LEU A O 1
ATOM 779 N N . ASN A 1 94 ? 11.044 -7.829 -10.689 1.00 71.00 94 ASN A N 1
ATOM 780 C CA . ASN A 1 94 ? 12.083 -7.778 -9.652 1.00 71.00 94 ASN A CA 1
ATOM 781 C C . ASN A 1 94 ? 13.461 -8.224 -10.157 1.00 71.00 94 ASN A C 1
ATOM 783 O O . ASN A 1 94 ? 14.289 -8.656 -9.360 1.00 71.00 94 ASN A O 1
ATOM 787 N N . PHE A 1 95 ? 13.708 -8.105 -11.465 1.00 65.94 95 PHE A N 1
ATOM 788 C CA . PHE A 1 95 ? 14.961 -8.516 -12.112 1.00 65.94 95 PHE A CA 1
ATOM 789 C C . PHE A 1 95 ? 16.220 -7.836 -11.531 1.00 65.94 95 PHE A C 1
ATOM 791 O O . PHE A 1 95 ? 17.324 -8.353 -11.636 1.00 65.94 95 PHE A O 1
ATOM 798 N N . ASP A 1 96 ? 16.053 -6.679 -10.901 1.00 67.12 96 ASP A N 1
ATOM 799 C CA . ASP A 1 96 ? 17.088 -5.800 -10.356 1.00 67.12 96 ASP A CA 1
ATOM 800 C C . ASP A 1 96 ? 17.478 -6.076 -8.889 1.00 67.12 96 ASP A C 1
ATOM 802 O O . ASP A 1 96 ? 18.309 -5.351 -8.343 1.00 67.12 96 ASP A O 1
ATOM 806 N N . LYS A 1 97 ? 16.908 -7.089 -8.219 1.00 67.81 97 LYS A N 1
ATOM 807 C CA . LYS A 1 97 ? 17.194 -7.364 -6.797 1.00 67.81 97 LYS A CA 1
ATOM 808 C C . LYS A 1 97 ? 18.242 -8.468 -6.578 1.00 67.81 97 LYS A C 1
ATOM 810 O O . LYS A 1 97 ? 18.134 -9.552 -7.143 1.00 67.81 97 LYS A O 1
ATOM 815 N N . VAL A 1 98 ? 19.205 -8.206 -5.683 1.00 49.62 98 VAL A N 1
ATOM 816 C CA . VAL A 1 98 ? 20.212 -9.165 -5.176 1.00 49.62 98 VAL A CA 1
ATOM 817 C C . VAL A 1 98 ? 20.052 -9.319 -3.648 1.00 49.62 98 VAL A C 1
ATOM 819 O O . VAL A 1 98 ? 20.003 -8.291 -2.970 1.00 49.62 98 VAL A O 1
ATOM 822 N N . PRO A 1 99 ? 20.003 -10.543 -3.071 1.00 56.19 99 PRO A N 1
ATOM 823 C CA . PRO A 1 99 ? 19.985 -11.840 -3.750 1.00 56.19 99 PRO A CA 1
ATOM 824 C C . PRO A 1 99 ? 18.674 -12.037 -4.532 1.00 56.19 99 PRO A C 1
ATOM 826 O O . PRO A 1 99 ? 17.693 -11.344 -4.251 1.00 56.19 99 PRO A O 1
ATOM 829 N N . PRO A 1 100 ? 18.650 -12.935 -5.532 1.00 59.00 100 PRO A N 1
ATOM 830 C CA . PRO A 1 100 ? 17.509 -13.065 -6.428 1.00 59.00 100 PRO A CA 1
ATOM 831 C C . PRO A 1 100 ? 16.273 -13.545 -5.659 1.00 59.00 100 PRO A C 1
ATOM 833 O O . PRO A 1 100 ? 16.193 -14.688 -5.210 1.00 59.00 100 PRO A O 1
ATOM 836 N N . GLU A 1 101 ? 15.300 -12.649 -5.496 1.00 69.50 101 GLU A N 1
ATOM 837 C CA . GLU A 1 101 ? 13.938 -13.016 -5.111 1.00 69.50 101 GLU A CA 1
ATOM 838 C C . GLU A 1 101 ? 13.292 -13.830 -6.249 1.00 69.50 101 GLU A C 1
ATOM 840 O O . GLU A 1 101 ? 13.648 -13.670 -7.418 1.00 69.50 101 GLU A O 1
ATOM 845 N N . VAL A 1 102 ? 12.309 -14.680 -5.925 1.00 68.38 102 VAL A N 1
ATOM 846 C CA . VAL A 1 102 ? 11.539 -15.432 -6.933 1.00 68.38 102 VAL A CA 1
ATOM 847 C C . VAL A 1 102 ? 10.997 -14.458 -7.991 1.00 68.38 102 VAL A C 1
ATOM 849 O O . VAL A 1 102 ? 10.381 -13.456 -7.608 1.00 68.38 102 VAL A O 1
ATOM 852 N N . PRO A 1 103 ? 11.223 -14.703 -9.296 1.00 66.75 103 PRO A N 1
ATOM 853 C CA . PRO A 1 103 ? 10.831 -13.776 -10.349 1.00 66.75 103 PRO A CA 1
ATOM 854 C C . PRO A 1 103 ? 9.317 -13.565 -10.359 1.00 66.75 103 PRO A C 1
ATOM 856 O O . PRO A 1 103 ? 8.533 -14.512 -10.309 1.00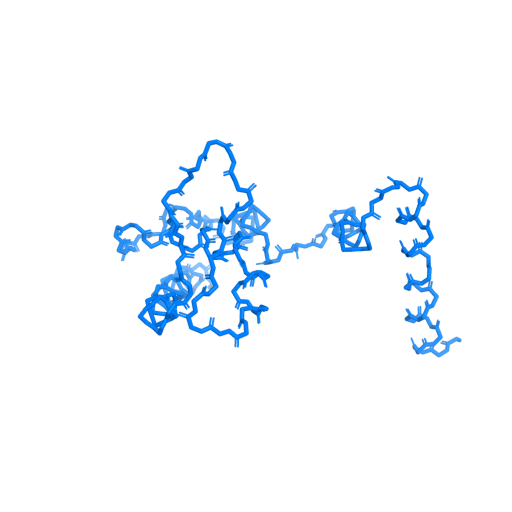 66.75 103 PRO A O 1
ATOM 859 N N . ILE A 1 104 ? 8.909 -12.300 -10.420 1.00 72.75 104 ILE A N 1
ATOM 860 C CA . ILE A 1 104 ? 7.502 -11.907 -10.477 1.00 72.75 104 ILE A CA 1
ATOM 861 C C . ILE A 1 104 ? 7.195 -11.494 -11.909 1.00 72.75 104 ILE A C 1
ATOM 863 O O . ILE A 1 104 ? 7.677 -10.459 -12.368 1.00 72.75 104 ILE A O 1
ATOM 867 N N . PHE A 1 105 ? 6.382 -12.290 -12.591 1.00 73.62 105 PHE A N 1
ATOM 868 C CA . PHE A 1 105 ? 5.937 -12.002 -13.948 1.00 73.62 105 PHE A CA 1
ATOM 869 C C . PHE A 1 105 ? 4.649 -11.185 -13.928 1.00 73.62 105 PHE A C 1
ATOM 871 O O . PHE A 1 105 ? 3.727 -11.492 -13.171 1.00 73.62 105 PHE A O 1
ATOM 878 N N . VAL A 1 106 ? 4.574 -10.165 -14.781 1.00 76.38 106 VAL A N 1
ATOM 879 C CA . VAL A 1 106 ? 3.292 -9.530 -15.104 1.00 76.38 106 VAL A CA 1
ATOM 880 C C . VAL A 1 106 ? 2.588 -10.395 -16.136 1.00 76.38 106 VAL A C 1
ATOM 882 O O . VAL A 1 106 ? 2.876 -10.298 -17.325 1.00 76.38 106 VAL A O 1
ATOM 885 N N . ASN A 1 107 ? 1.690 -11.252 -15.665 1.00 78.75 107 ASN A N 1
ATOM 886 C CA . ASN A 1 107 ? 0.741 -11.974 -16.500 1.00 78.75 107 ASN A CA 1
ATOM 887 C C . ASN A 1 107 ? -0.691 -11.520 -16.165 1.00 78.75 107 ASN A C 1
ATOM 889 O O . ASN A 1 107 ? -0.921 -10.763 -15.216 1.00 78.75 107 ASN A O 1
ATOM 893 N N . LYS A 1 108 ? -1.666 -11.984 -16.947 1.00 81.81 108 LYS A N 1
ATOM 894 C CA . LYS A 1 108 ? -3.079 -11.648 -16.744 1.00 81.81 108 LYS A CA 1
ATOM 895 C C . LYS A 1 108 ? -3.574 -11.990 -15.333 1.00 81.81 108 LYS A C 1
ATOM 897 O O . LYS A 1 108 ? -4.188 -11.144 -14.692 1.00 81.81 108 LYS A O 1
ATOM 902 N N . GLU A 1 109 ? -3.252 -13.184 -14.837 1.00 85.31 109 GLU A N 1
ATOM 903 C CA . GLU A 1 109 ? -3.645 -13.642 -13.496 1.00 85.31 109 GLU A CA 1
ATOM 904 C C . GLU A 1 109 ? -3.104 -12.725 -12.393 1.00 85.31 109 GLU A C 1
ATOM 906 O O . GLU A 1 109 ? -3.820 -12.379 -11.459 1.00 85.31 109 GLU A O 1
ATOM 911 N N . PHE A 1 110 ? -1.855 -12.270 -12.520 1.00 85.38 110 PHE A N 1
ATOM 912 C CA . PHE A 1 110 ? -1.242 -11.330 -11.588 1.00 85.38 110 PHE A CA 1
ATOM 913 C C . PHE A 1 110 ? -1.982 -9.992 -11.571 1.00 85.38 110 PHE A C 1
ATOM 915 O O . PHE A 1 110 ? -2.211 -9.436 -10.499 1.00 85.38 110 PHE A O 1
ATOM 922 N N . ILE A 1 111 ? -2.358 -9.465 -12.741 1.00 83.75 111 ILE A N 1
ATOM 923 C CA . ILE A 1 111 ? -3.101 -8.200 -12.839 1.00 83.75 111 ILE A CA 1
ATOM 924 C C . ILE A 1 111 ? -4.499 -8.351 -12.233 1.00 83.75 111 ILE A C 1
ATOM 926 O O . ILE A 1 111 ? -4.939 -7.469 -11.495 1.00 83.75 111 ILE A O 1
ATOM 930 N N . GLU A 1 112 ? -5.187 -9.456 -12.523 1.00 89.19 112 GLU A N 1
ATOM 931 C CA . GLU A 1 112 ? -6.513 -9.747 -11.972 1.00 89.19 112 GLU A CA 1
ATOM 932 C C . GLU A 1 112 ? -6.456 -9.891 -10.448 1.00 89.19 112 GLU A C 1
ATOM 934 O O . GLU A 1 112 ? -7.211 -9.215 -9.751 1.00 89.19 112 GLU A O 1
ATOM 939 N N . GLN A 1 113 ? -5.488 -10.645 -9.919 1.00 91.00 113 GLN A N 1
ATOM 940 C CA . GLN A 1 113 ? -5.293 -10.768 -8.475 1.00 91.00 113 GLN A CA 1
ATOM 941 C C . GLN A 1 113 ? -4.935 -9.425 -7.831 1.00 91.00 113 GLN A C 1
ATOM 943 O O . GLN A 1 113 ? -5.467 -9.091 -6.775 1.00 91.00 113 GLN A O 1
ATOM 948 N N . ALA A 1 114 ? -4.060 -8.631 -8.458 1.00 89.94 114 ALA A N 1
ATOM 949 C CA . ALA A 1 114 ? -3.698 -7.319 -7.936 1.00 89.94 114 ALA A CA 1
ATOM 950 C C . ALA A 1 114 ? -4.910 -6.384 -7.874 1.00 89.94 114 ALA A C 1
ATOM 952 O O . ALA A 1 114 ? -5.092 -5.685 -6.879 1.00 89.94 114 ALA A O 1
ATOM 953 N N . ARG A 1 115 ? -5.755 -6.394 -8.911 1.00 90.94 115 ARG A N 1
ATOM 954 C CA . ARG A 1 115 ? -7.014 -5.643 -8.933 1.00 90.94 115 ARG A CA 1
ATOM 955 C C . ARG A 1 115 ? -7.927 -6.077 -7.788 1.00 90.94 115 ARG A C 1
ATOM 957 O O . ARG A 1 115 ? -8.399 -5.216 -7.051 1.00 90.94 115 ARG A O 1
ATOM 964 N N . ASP A 1 116 ? -8.159 -7.376 -7.641 1.00 94.56 116 ASP A N 1
ATOM 965 C CA . ASP A 1 116 ? -9.105 -7.908 -6.657 1.00 94.56 116 ASP A CA 1
ATOM 966 C C . ASP A 1 116 ? -8.614 -7.663 -5.217 1.00 94.56 116 ASP A C 1
ATOM 968 O O . ASP A 1 116 ? -9.389 -7.218 -4.371 1.00 94.56 116 ASP A O 1
ATOM 972 N N . ASP A 1 117 ? -7.307 -7.816 -4.966 1.00 94.94 117 ASP A N 1
ATOM 973 C CA . ASP A 1 117 ? -6.669 -7.448 -3.695 1.00 94.94 117 ASP A CA 1
ATOM 974 C C . ASP A 1 117 ? -6.868 -5.954 -3.373 1.00 94.94 117 ASP A C 1
ATOM 976 O O . ASP A 1 117 ? -7.151 -5.593 -2.2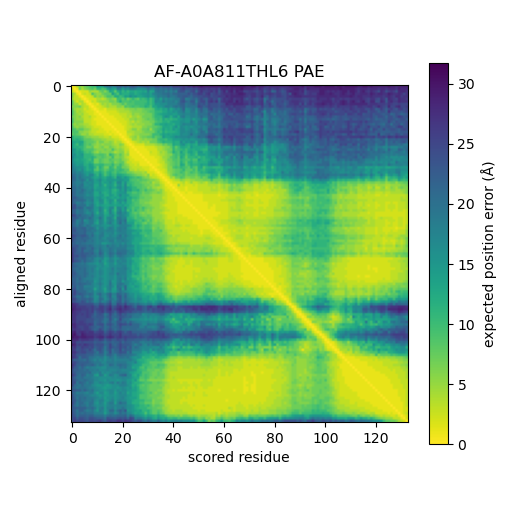28 1.00 94.94 117 ASP A O 1
ATOM 980 N N . PHE A 1 118 ? -6.713 -5.069 -4.371 1.00 92.88 118 PHE A N 1
ATOM 981 C CA . PHE A 1 118 ? -6.928 -3.626 -4.200 1.00 92.88 118 PHE A CA 1
ATOM 982 C C . PHE A 1 118 ? -8.387 -3.287 -3.914 1.00 92.88 118 PHE A C 1
ATOM 984 O O . PHE A 1 118 ? -8.636 -2.438 -3.059 1.00 92.88 118 PHE A O 1
ATOM 991 N N . ILE A 1 119 ? -9.334 -3.929 -4.603 1.00 95.06 119 ILE A N 1
ATOM 992 C CA . ILE A 1 119 ? -10.768 -3.735 -4.360 1.00 95.06 119 ILE A CA 1
ATOM 993 C C . ILE A 1 119 ? -11.094 -4.110 -2.915 1.00 95.06 119 ILE A C 1
ATOM 995 O O . ILE A 1 119 ? -11.607 -3.268 -2.180 1.00 95.06 119 ILE A O 1
ATOM 999 N N . GLU A 1 120 ? -10.716 -5.315 -2.475 1.00 95.00 120 GLU A N 1
ATOM 1000 C CA . GLU A 1 120 ? -11.001 -5.768 -1.108 1.00 95.00 120 GLU A CA 1
ATOM 1001 C C . GLU A 1 120 ? -10.372 -4.828 -0.069 1.00 95.00 120 GLU A C 1
ATOM 1003 O O . GLU A 1 120 ? -11.038 -4.393 0.873 1.00 95.00 120 GLU A O 1
ATOM 1008 N N . PHE A 1 121 ? -9.102 -4.459 -0.256 1.00 94.62 121 PHE A N 1
ATOM 1009 C CA . PHE A 1 121 ? -8.414 -3.542 0.650 1.00 94.62 121 PHE A CA 1
ATOM 1010 C C . PHE A 1 121 ? -9.111 -2.177 0.744 1.00 94.62 121 PHE A C 1
ATOM 1012 O O . PHE A 1 121 ? -9.321 -1.670 1.848 1.00 94.62 121 PHE A O 1
ATOM 1019 N N . MET A 1 122 ? -9.486 -1.588 -0.396 1.00 92.88 122 MET A N 1
ATOM 1020 C CA . MET A 1 122 ? -10.129 -0.274 -0.436 1.00 92.88 122 MET A CA 1
ATOM 1021 C C . MET A 1 122 ? -11.531 -0.301 0.164 1.00 92.88 122 MET A C 1
ATOM 1023 O O . MET A 1 122 ? -11.878 0.617 0.902 1.00 92.88 122 MET A O 1
ATOM 1027 N N . GLU A 1 123 ? -12.317 -1.347 -0.091 1.00 94.94 123 GLU A N 1
ATOM 1028 C CA . GLU A 1 123 ? -13.644 -1.497 0.511 1.00 94.94 123 GLU A CA 1
ATOM 1029 C C . GLU A 1 123 ? -13.566 -1.584 2.036 1.00 94.94 123 GLU A C 1
ATOM 1031 O O . GLU A 1 123 ? -14.342 -0.932 2.737 1.00 94.94 123 GLU A O 1
ATOM 1036 N N . LYS A 1 124 ? -12.617 -2.360 2.572 1.00 93.94 124 LYS A N 1
ATOM 1037 C CA . LYS A 1 124 ? -12.435 -2.475 4.025 1.00 93.94 124 LYS A CA 1
ATOM 1038 C C . LYS A 1 124 ? -11.936 -1.168 4.633 1.00 93.94 124 LYS A C 1
ATOM 1040 O O . LYS A 1 124 ? -12.500 -0.712 5.621 1.00 93.94 124 LYS A O 1
ATOM 1045 N N . LEU A 1 125 ? -10.936 -0.535 4.018 1.00 92.44 125 LEU A N 1
ATOM 1046 C CA . LEU A 1 125 ? -10.424 0.762 4.468 1.00 92.44 125 LEU A CA 1
ATOM 1047 C C . LEU A 1 125 ? -11.516 1.840 4.455 1.00 92.44 125 LEU A C 1
ATOM 1049 O O . LEU A 1 125 ? -11.593 2.659 5.372 1.00 92.44 125 LEU A O 1
ATOM 1053 N N . HIS A 1 126 ? -12.365 1.834 3.428 1.00 93.00 126 HIS A N 1
ATOM 1054 C CA . HIS A 1 126 ? -13.473 2.770 3.313 1.00 93.00 126 HIS A CA 1
ATOM 1055 C C . HIS A 1 126 ? -14.484 2.587 4.445 1.00 93.00 126 HIS A C 1
ATOM 1057 O O . HIS A 1 126 ? -14.797 3.568 5.112 1.00 93.00 126 HIS A O 1
ATOM 1063 N N . ARG A 1 127 ? -14.897 1.348 4.742 1.00 93.44 127 ARG A N 1
ATOM 1064 C CA . ARG A 1 127 ? -15.810 1.059 5.864 1.00 93.44 127 ARG A CA 1
ATOM 1065 C C . ARG A 1 127 ? -15.264 1.531 7.210 1.00 93.44 127 ARG A C 1
ATOM 1067 O O . ARG A 1 127 ? -16.001 2.126 7.986 1.00 93.44 127 ARG A O 1
ATOM 1074 N N . GLU A 1 128 ? -13.977 1.307 7.477 1.00 92.69 128 GLU A N 1
ATOM 1075 C CA . GLU A 1 128 ? -13.341 1.816 8.703 1.00 92.69 128 GLU A CA 1
ATOM 1076 C C . GLU A 1 128 ? -13.351 3.349 8.747 1.00 92.69 128 GLU A C 1
ATOM 1078 O O . GLU A 1 128 ? -13.508 3.943 9.808 1.00 92.69 128 GLU A O 1
ATOM 1083 N N . THR A 1 129 ? -13.206 4.000 7.590 1.00 90.38 129 THR A N 1
ATOM 1084 C CA . THR A 1 129 ? -13.257 5.464 7.483 1.00 90.38 129 THR A CA 1
ATOM 1085 C C . THR A 1 129 ? -14.668 5.997 7.732 1.00 90.38 129 THR A C 1
ATOM 1087 O O . THR A 1 129 ? -14.817 6.974 8.461 1.00 90.38 129 THR A O 1
ATOM 1090 N N . GLU A 1 130 ? -15.699 5.346 7.188 1.00 91.12 130 GLU A N 1
ATOM 1091 C CA . GLU A 1 130 ? -17.106 5.688 7.439 1.00 91.12 130 GLU A CA 1
ATOM 1092 C C . GLU A 1 130 ? -17.507 5.481 8.902 1.00 91.12 130 GLU A C 1
ATOM 1094 O O . GLU A 1 130 ? -18.280 6.265 9.431 1.00 91.12 130 GLU A O 1
ATOM 1099 N N . ALA A 1 131 ? -16.962 4.470 9.584 1.00 85.25 131 ALA A N 1
ATOM 1100 C CA . ALA A 1 131 ? -17.263 4.218 10.995 1.00 85.25 131 ALA A CA 1
ATOM 1101 C C . ALA A 1 131 ? -16.726 5.303 11.952 1.00 85.25 131 ALA A C 1
ATOM 1103 O O . ALA A 1 131 ? -17.142 5.361 13.110 1.00 85.25 131 ALA A O 1
ATOM 1104 N N . VAL A 1 132 ? -15.778 6.130 11.495 1.00 80.38 132 VAL A N 1
ATOM 1105 C CA . VAL A 1 132 ? -15.173 7.224 12.274 1.00 80.38 132 VAL A CA 1
ATOM 1106 C C . VAL A 1 132 ? -15.808 8.587 11.958 1.00 80.38 132 VAL A C 1
ATOM 1108 O O . VAL A 1 132 ? -15.701 9.497 12.785 1.00 80.38 132 VAL A O 1
ATOM 1111 N N . GLY A 1 133 ? -16.415 8.740 10.776 1.00 60.34 133 GLY A N 1
ATOM 1112 C CA . GLY A 1 133 ? -17.045 9.980 10.301 1.00 60.34 133 GLY A CA 1
ATOM 1113 C C . GLY A 1 133 ? -18.481 10.143 10.776 1.00 60.34 133 GLY A C 1
ATOM 1114 O O . GLY A 1 133 ? -18.855 11.308 11.036 1.00 60.34 133 GLY A O 1
#